Protein AF-A0A3D6EVZ4-F1 (afdb_monomer_lite)

Structure (mmCIF, N/CA/C/O backbone):
data_AF-A0A3D6EVZ4-F1
#
_entry.id   AF-A0A3D6EVZ4-F1
#
loop_
_atom_site.group_PDB
_atom_site.id
_atom_site.type_symbol
_atom_site.label_atom_id
_atom_site.label_alt_id
_atom_site.label_comp_id
_atom_site.label_asym_id
_atom_site.label_entity_id
_atom_site.label_seq_id
_atom_site.pdbx_PDB_ins_code
_atom_site.Cartn_x
_atom_site.Cartn_y
_atom_site.Cartn_z
_atom_site.occupancy
_atom_site.B_iso_or_equiv
_atom_site.auth_seq_id
_atom_site.auth_comp_id
_atom_site.auth_asym_id
_atom_site.auth_atom_id
_atom_site.pdbx_PDB_model_num
ATOM 1 N N . MET A 1 1 ? -15.054 3.233 16.348 1.00 60.34 1 MET A N 1
ATOM 2 C CA . MET A 1 1 ? -13.643 3.043 15.954 1.00 60.34 1 MET A CA 1
ATOM 3 C C . MET A 1 1 ? -12.810 2.145 16.886 1.00 60.34 1 MET A C 1
ATOM 5 O O . MET A 1 1 ? -12.584 1.007 16.516 1.00 60.34 1 MET A O 1
ATOM 9 N N . ILE A 1 2 ? -12.349 2.563 18.083 1.00 61.50 2 ILE A N 1
ATOM 10 C CA . ILE A 1 2 ? -11.363 1.766 18.876 1.00 61.50 2 ILE A CA 1
ATOM 11 C C . ILE A 1 2 ? -11.860 0.345 19.212 1.00 61.50 2 ILE A C 1
ATOM 13 O O . ILE A 1 2 ? -11.102 -0.617 19.123 1.00 61.50 2 ILE A O 1
ATOM 17 N N . LYS A 1 3 ? -13.147 0.197 19.551 1.00 61.28 3 LYS A N 1
ATOM 18 C CA . LYS A 1 3 ? -13.742 -1.112 19.856 1.00 61.28 3 LYS A CA 1
ATOM 19 C C . LYS A 1 3 ? -13.794 -2.037 18.629 1.00 61.28 3 LYS A C 1
ATOM 21 O O . LYS A 1 3 ? -13.367 -3.179 18.744 1.00 61.28 3 LYS A O 1
ATOM 26 N N . SER A 1 4 ? -14.219 -1.528 17.465 1.00 66.44 4 SER A N 1
ATOM 27 C CA . SER A 1 4 ? -14.248 -2.323 16.225 1.00 66.44 4 SER A CA 1
ATOM 28 C C . SER A 1 4 ? -12.843 -2.676 15.735 1.00 66.44 4 SER A C 1
ATOM 30 O O . SER A 1 4 ? -12.640 -3.760 15.205 1.00 66.44 4 SER A O 1
ATOM 32 N N . CYS A 1 5 ? -11.845 -1.821 15.983 1.00 74.38 5 CYS A N 1
ATOM 33 C CA . CYS A 1 5 ? -10.448 -2.107 15.651 1.00 74.38 5 CYS A CA 1
ATOM 34 C C . CYS A 1 5 ? -9.875 -3.251 16.500 1.00 74.38 5 CYS A C 1
ATOM 36 O O . CYS A 1 5 ? -9.263 -4.163 15.954 1.00 74.38 5 CYS A O 1
ATOM 38 N N . ASN A 1 6 ? -10.124 -3.251 17.815 1.00 78.06 6 ASN A N 1
ATOM 39 C CA . ASN A 1 6 ? -9.675 -4.332 18.700 1.00 78.06 6 ASN A CA 1
ATOM 40 C C . ASN A 1 6 ? -10.357 -5.673 18.377 1.00 78.06 6 ASN A C 1
ATOM 42 O O . ASN A 1 6 ? -9.745 -6.732 18.502 1.00 78.06 6 ASN A O 1
ATOM 46 N N . GLU A 1 7 ? -11.635 -5.644 17.994 1.00 80.62 7 GLU A N 1
ATOM 47 C CA . GLU A 1 7 ? -12.366 -6.839 17.558 1.00 80.62 7 GLU A CA 1
ATOM 48 C C . GLU A 1 7 ? -11.830 -7.350 16.214 1.00 80.62 7 GLU A C 1
ATOM 50 O O . GLU A 1 7 ? -11.558 -8.543 16.074 1.00 80.62 7 GLU A O 1
ATOM 55 N N . TRP A 1 8 ? -11.573 -6.448 15.266 1.00 82.06 8 TRP A N 1
ATOM 56 C CA . TRP A 1 8 ? -10.992 -6.782 13.969 1.00 82.06 8 TRP A CA 1
ATOM 57 C C . TRP A 1 8 ? -9.580 -7.375 14.081 1.00 82.06 8 TRP A C 1
ATOM 59 O O . TRP A 1 8 ? -9.287 -8.373 13.417 1.00 82.06 8 TRP A O 1
ATOM 69 N N . GLU A 1 9 ? -8.719 -6.826 14.946 1.00 84.38 9 GLU A N 1
ATOM 70 C CA . GLU A 1 9 ? -7.383 -7.385 15.200 1.00 84.38 9 GLU A CA 1
ATOM 71 C C . GLU A 1 9 ? -7.478 -8.841 15.676 1.00 84.38 9 GLU A C 1
ATOM 73 O O . GLU A 1 9 ? -6.865 -9.722 15.069 1.00 84.38 9 GLU A O 1
ATOM 78 N N . LYS A 1 10 ? -8.337 -9.124 16.665 1.00 85.44 10 LYS A N 1
ATOM 79 C CA . LYS A 1 10 ? -8.576 -10.490 17.165 1.00 85.44 10 LYS A CA 1
ATOM 80 C C . LYS A 1 10 ? -9.106 -11.432 16.088 1.00 85.44 10 LYS A C 1
ATOM 82 O O . LYS A 1 10 ? -8.675 -12.580 16.006 1.00 85.44 10 LYS A O 1
ATOM 87 N N . MET A 1 11 ? -10.026 -10.967 15.242 1.00 83.75 11 MET A N 1
ATOM 88 C CA . MET A 1 11 ? -10.538 -11.773 14.128 1.00 83.75 11 MET A CA 1
ATOM 89 C C . MET A 1 11 ? -9.414 -12.154 13.153 1.00 83.75 11 MET A C 1
ATOM 91 O O . MET A 1 11 ? -9.343 -13.296 12.690 1.00 83.75 11 MET A O 1
ATOM 95 N N . CYS A 1 12 ? -8.495 -11.223 12.891 1.00 87.56 12 CYS A N 1
ATOM 96 C CA . CYS A 1 12 ? -7.384 -11.417 11.965 1.00 87.56 12 CYS A CA 1
ATOM 97 C C . CYS A 1 12 ? -6.230 -12.258 12.539 1.00 87.56 12 CYS A C 1
ATOM 99 O O . CYS A 1 12 ? -5.463 -12.836 11.763 1.00 87.56 12 CYS A O 1
ATOM 101 N N . GLU A 1 13 ? -6.097 -12.377 13.864 1.00 83.81 13 GLU A N 1
ATOM 102 C CA . GLU A 1 13 ? -5.064 -13.202 14.516 1.00 83.81 13 GLU A CA 1
ATOM 103 C C . GLU A 1 13 ? -5.151 -14.688 14.140 1.00 83.81 13 GLU A C 1
ATOM 105 O O . GLU A 1 13 ? -4.128 -15.370 14.079 1.00 83.81 13 GLU A O 1
ATOM 110 N N . SER A 1 14 ? -6.345 -15.182 13.811 1.00 83.50 14 SER A N 1
ATOM 111 C CA . SER A 1 14 ? -6.553 -16.572 13.384 1.00 83.50 14 SER A CA 1
ATOM 112 C C . SER A 1 14 ? -6.222 -16.826 11.905 1.00 83.50 14 SER A C 1
ATOM 114 O O . SER A 1 14 ? -6.085 -17.976 11.489 1.00 83.50 14 SER A O 1
ATOM 116 N N . LEU A 1 15 ? -6.069 -15.767 11.102 1.00 88.81 15 LEU A N 1
ATOM 117 C CA . LEU A 1 15 ? -5.833 -15.876 9.664 1.00 88.81 15 LEU A CA 1
ATOM 118 C C . LEU A 1 15 ? -4.376 -16.207 9.348 1.00 88.81 15 LEU A C 1
ATOM 120 O O . LEU A 1 15 ? -3.452 -15.661 9.960 1.00 88.81 15 LEU A O 1
ATOM 124 N N . ASP A 1 16 ? -4.173 -17.017 8.308 1.00 89.62 16 ASP A N 1
ATOM 125 C CA . ASP A 1 16 ? -2.848 -17.239 7.740 1.00 89.62 16 ASP A CA 1
ATOM 126 C C . ASP A 1 16 ? -2.284 -15.973 7.064 1.00 89.62 16 ASP A C 1
ATOM 128 O O . ASP A 1 16 ? -2.968 -14.975 6.809 1.00 89.62 16 ASP A O 1
ATOM 132 N N . PHE A 1 17 ? -0.996 -16.026 6.733 1.00 86.31 17 PHE A N 1
ATOM 133 C CA . PHE A 1 17 ? -0.289 -14.910 6.112 1.00 86.31 17 PHE A CA 1
ATOM 134 C C . PHE A 1 17 ? -0.873 -14.479 4.752 1.00 86.31 17 PHE A C 1
ATOM 136 O O . PHE A 1 17 ? -0.863 -13.291 4.421 1.00 86.31 17 PHE A O 1
ATOM 143 N N . SER A 1 18 ? -1.384 -15.420 3.955 1.00 86.88 18 SER A N 1
ATOM 144 C CA . SER A 1 18 ? -1.933 -15.153 2.620 1.00 86.88 18 SER A CA 1
ATOM 145 C C . SER A 1 18 ? -3.256 -14.393 2.710 1.00 86.88 18 SER A C 1
ATOM 147 O O . SER A 1 18 ? -3.466 -13.407 1.997 1.00 86.88 18 SER A O 1
ATOM 149 N N . HIS A 1 19 ? -4.122 -14.798 3.637 1.00 88.50 19 HIS A N 1
ATOM 150 C CA . HIS A 1 19 ? -5.379 -14.123 3.934 1.00 88.50 19 HIS A CA 1
ATOM 151 C C . HIS A 1 19 ? -5.130 -12.719 4.485 1.00 88.50 19 HIS A C 1
ATOM 153 O O . HIS A 1 19 ? -5.674 -11.759 3.938 1.00 88.50 19 HIS A O 1
ATOM 159 N N . ARG A 1 20 ? -4.222 -12.566 5.460 1.00 90.75 20 ARG A N 1
ATOM 160 C CA . ARG A 1 20 ? -3.844 -11.248 6.009 1.00 90.75 20 ARG A CA 1
ATOM 161 C C . ARG A 1 20 ? -3.333 -10.280 4.942 1.00 90.75 20 ARG A C 1
ATOM 163 O O . ARG A 1 20 ? -3.687 -9.103 4.971 1.00 90.75 20 ARG A O 1
ATOM 170 N N . ARG A 1 21 ? -2.543 -10.766 3.976 1.00 89.94 21 ARG A N 1
ATOM 171 C CA . ARG A 1 21 ? -2.087 -9.947 2.838 1.00 89.94 21 ARG A CA 1
ATOM 172 C C . ARG A 1 21 ? -3.242 -9.468 1.964 1.00 89.94 21 ARG A C 1
ATOM 174 O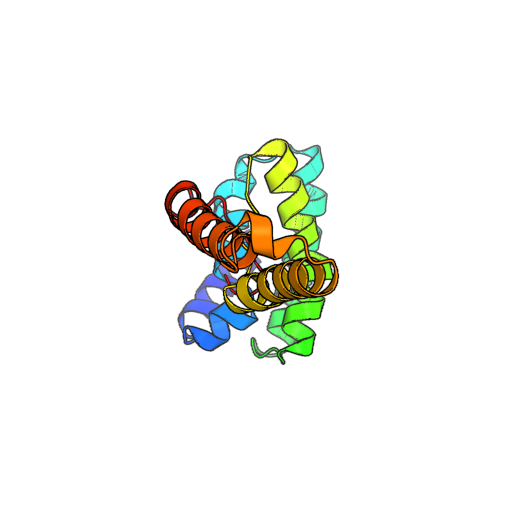 O . ARG A 1 21 ? -3.263 -8.301 1.591 1.00 89.94 21 ARG A O 1
ATOM 181 N N . LYS A 1 22 ? -4.211 -10.334 1.649 1.00 91.00 22 LYS A N 1
ATOM 182 C CA . LYS A 1 22 ? -5.370 -9.964 0.814 1.00 91.00 22 LYS A CA 1
ATOM 183 C C . LYS A 1 22 ? -6.240 -8.886 1.459 1.00 91.00 22 LYS A C 1
ATOM 185 O O . LYS A 1 22 ? -6.825 -8.083 0.735 1.00 91.00 22 LYS A O 1
ATOM 190 N N . ILE A 1 23 ? -6.304 -8.864 2.787 1.00 93.69 23 ILE A N 1
ATOM 191 C CA . ILE A 1 23 ? -7.032 -7.855 3.565 1.00 93.69 23 ILE A CA 1
ATOM 192 C C . ILE A 1 23 ? -6.125 -6.727 4.074 1.00 93.69 23 ILE A C 1
ATOM 194 O O . ILE A 1 23 ? -6.480 -6.065 5.048 1.00 93.69 23 ILE A O 1
ATOM 198 N N . HIS A 1 24 ? -4.959 -6.505 3.453 1.00 94.19 24 HIS A N 1
ATOM 199 C CA . HIS A 1 24 ? -4.054 -5.378 3.741 1.00 94.19 24 HIS A CA 1
ATOM 200 C C . HIS A 1 24 ? -3.775 -5.180 5.236 1.00 94.19 24 HIS A C 1
ATOM 202 O O . HIS A 1 24 ? -3.721 -4.047 5.727 1.00 94.19 24 HIS A O 1
ATOM 208 N N . TYR A 1 25 ? -3.648 -6.289 5.973 1.00 93.44 25 TYR A N 1
ATOM 209 C CA . TYR A 1 25 ? -3.673 -6.275 7.432 1.00 93.44 25 TYR A CA 1
ATOM 210 C C . TYR A 1 25 ? -2.602 -5.349 8.017 1.00 93.44 25 TYR A C 1
ATOM 212 O O . TYR A 1 25 ? -2.905 -4.510 8.864 1.00 93.44 25 TYR A O 1
ATOM 220 N N . ASN A 1 26 ? -1.359 -5.438 7.527 1.00 92.81 26 ASN A N 1
ATOM 221 C CA . ASN A 1 26 ? -0.269 -4.626 8.069 1.00 92.81 26 ASN A CA 1
ATOM 222 C C . ASN A 1 26 ? -0.429 -3.144 7.720 1.00 92.81 26 ASN A C 1
ATOM 224 O O . ASN A 1 26 ? 0.002 -2.287 8.489 1.00 92.81 26 ASN A O 1
ATOM 228 N N . SER A 1 27 ? -1.051 -2.829 6.582 1.00 95.25 27 SER A N 1
ATOM 229 C CA . SER A 1 27 ? -1.365 -1.446 6.220 1.00 95.25 27 SER A CA 1
ATOM 230 C C . SER A 1 27 ? -2.352 -0.829 7.218 1.00 95.25 27 SER A C 1
ATOM 232 O O . SER A 1 27 ? -2.062 0.230 7.772 1.00 95.25 27 SER A O 1
ATOM 234 N N . ILE A 1 28 ? -3.465 -1.516 7.511 1.00 94.94 28 ILE A N 1
ATOM 235 C CA . ILE A 1 28 ? -4.447 -1.063 8.512 1.00 94.94 28 ILE A CA 1
ATOM 236 C C . ILE A 1 28 ? -3.819 -0.986 9.901 1.00 94.94 28 ILE A C 1
ATOM 238 O O . ILE A 1 28 ? -3.919 0.050 10.552 1.00 94.94 28 ILE A O 1
ATOM 242 N N . TYR A 1 29 ? -3.109 -2.031 10.325 1.00 93.31 29 TYR A N 1
ATOM 243 C CA . TYR A 1 29 ? -2.442 -2.061 11.625 1.00 93.31 29 TYR A CA 1
ATOM 244 C C . TYR A 1 29 ? -1.481 -0.875 11.811 1.00 93.31 29 TYR A C 1
ATOM 246 O O . TYR A 1 29 ? -1.482 -0.209 12.846 1.00 93.31 29 TYR A O 1
ATOM 254 N N . ASN A 1 30 ? -0.697 -0.545 10.782 1.00 95.25 30 ASN A N 1
ATOM 255 C CA . ASN A 1 30 ? 0.193 0.611 10.819 1.00 95.25 30 ASN A CA 1
ATOM 256 C C . ASN A 1 30 ? -0.564 1.943 10.886 1.00 95.25 30 ASN A C 1
ATOM 258 O O . ASN A 1 30 ? -0.129 2.847 11.602 1.00 95.25 30 ASN A O 1
ATOM 262 N N . PHE A 1 31 ? -1.682 2.084 10.168 1.00 95.50 31 PHE A N 1
ATOM 263 C CA . PHE A 1 31 ? -2.520 3.279 10.275 1.00 95.50 31 PHE A CA 1
ATOM 264 C C . PHE A 1 31 ? -3.090 3.431 11.682 1.00 95.50 31 PHE A C 1
ATOM 266 O O . PHE A 1 31 ? -2.973 4.506 12.261 1.00 95.50 31 PHE A O 1
ATOM 273 N N . LEU A 1 32 ? -3.631 2.359 12.261 1.00 93.62 32 LEU A N 1
ATOM 274 C CA . LEU A 1 32 ? -4.163 2.364 13.625 1.00 93.62 32 LEU A CA 1
ATOM 275 C C . LEU A 1 32 ? -3.085 2.724 14.652 1.00 93.62 32 LEU A C 1
ATOM 277 O O . LEU A 1 32 ? -3.320 3.560 15.525 1.00 93.62 32 LEU A O 1
ATOM 281 N N . TYR A 1 33 ? -1.878 2.174 14.498 1.00 93.19 33 TYR A N 1
ATOM 282 C CA . TYR A 1 33 ? -0.744 2.460 15.377 1.00 93.19 33 TYR A CA 1
ATOM 283 C C . TYR A 1 33 ? -0.375 3.954 15.414 1.00 93.19 33 TYR A C 1
ATOM 285 O O . TYR A 1 33 ? -0.106 4.496 16.487 1.00 93.19 33 TYR A O 1
ATOM 293 N N . HIS A 1 34 ? -0.384 4.624 14.256 1.00 95.44 34 HIS A N 1
ATOM 294 C CA . HIS A 1 34 ? -0.029 6.046 14.120 1.00 95.44 34 HIS A CA 1
ATOM 295 C C . HIS A 1 34 ? -1.252 6.984 14.137 1.00 95.44 34 HIS A C 1
ATOM 297 O O . HIS A 1 34 ? -1.101 8.197 14.022 1.00 95.44 34 HIS A O 1
ATOM 303 N N . TYR A 1 35 ? -2.475 6.462 14.277 1.00 94.50 35 TYR A N 1
ATOM 304 C CA . TYR A 1 35 ? -3.710 7.248 14.149 1.00 94.50 35 TYR A CA 1
ATOM 305 C C . TYR A 1 35 ? -3.790 8.398 15.160 1.00 94.50 35 TYR A C 1
ATOM 307 O O . TYR A 1 35 ? -4.249 9.498 14.846 1.00 94.50 35 TYR A O 1
ATOM 315 N N . LYS A 1 36 ? -3.306 8.164 16.384 1.00 93.31 36 LYS A N 1
ATOM 316 C CA . LYS A 1 36 ? -3.271 9.180 17.445 1.00 93.31 36 LYS A CA 1
ATOM 317 C C . LYS A 1 36 ? -2.454 10.418 17.053 1.00 93.31 36 LYS A C 1
ATOM 319 O O . LYS A 1 36 ? -2.801 11.509 17.507 1.00 93.31 36 LYS A O 1
ATOM 324 N N . ASP A 1 37 ? -1.455 10.243 16.187 1.00 95.44 37 ASP A N 1
ATOM 325 C CA . ASP A 1 37 ? -0.504 11.275 15.770 1.00 95.44 37 ASP A CA 1
ATOM 326 C C . ASP A 1 37 ? -1.039 12.142 14.612 1.00 95.44 37 ASP A C 1
ATOM 328 O O . ASP A 1 37 ? -0.424 13.148 14.269 1.00 95.44 37 ASP A O 1
ATOM 332 N N . LEU A 1 38 ? -2.192 11.792 14.020 1.00 94.06 38 LEU A N 1
ATOM 333 C CA . LEU A 1 38 ? -2.868 12.625 13.018 1.00 94.06 38 LEU A CA 1
ATOM 334 C C . LEU A 1 38 ? -3.510 13.876 13.629 1.00 94.06 38 LEU A C 1
ATOM 336 O O . LEU A 1 38 ? -3.988 13.872 14.774 1.00 94.06 38 LEU A O 1
ATOM 340 N N . THR A 1 39 ? -3.627 14.924 12.814 1.00 92.62 39 THR A N 1
ATOM 341 C CA . THR A 1 39 ? -4.411 16.112 13.167 1.00 92.62 39 THR A CA 1
ATOM 342 C C . THR A 1 39 ? -5.908 15.799 13.276 1.00 92.62 39 THR A C 1
ATOM 344 O O . THR A 1 39 ? -6.441 14.927 12.585 1.00 92.62 39 THR A O 1
ATOM 347 N N . ASN A 1 40 ? -6.625 16.546 14.124 1.00 89.25 40 ASN A N 1
ATOM 348 C CA . ASN A 1 40 ? -8.071 16.360 14.307 1.00 89.25 40 ASN A CA 1
ATOM 349 C C . ASN A 1 40 ? -8.853 16.521 12.993 1.00 89.25 40 ASN A C 1
ATOM 351 O O . ASN A 1 40 ? -9.782 15.764 12.745 1.00 89.25 40 ASN A O 1
ATOM 355 N N . THR A 1 41 ? -8.418 17.417 12.104 1.00 90.12 41 THR A N 1
ATOM 356 C CA . THR A 1 41 ? -9.051 17.653 10.797 1.00 90.12 41 THR A CA 1
ATOM 357 C C . THR A 1 41 ? -9.055 16.414 9.895 1.00 90.12 41 THR A C 1
ATOM 359 O O . THR A 1 41 ? -9.943 16.260 9.059 1.00 90.12 41 THR A O 1
ATOM 362 N N . ARG A 1 42 ? -8.062 15.521 10.023 1.00 91.25 42 ARG A N 1
ATOM 363 C CA . ARG A 1 42 ? -7.976 14.287 9.218 1.00 91.25 42 ARG A CA 1
ATOM 364 C C . ARG A 1 42 ? -8.598 13.075 9.895 1.00 91.25 42 ARG A C 1
ATOM 366 O O . ARG A 1 42 ? -9.007 12.146 9.197 1.00 91.25 42 ARG A O 1
ATOM 373 N N . LYS A 1 43 ? -8.670 13.079 11.225 1.00 92.88 43 LYS A N 1
ATOM 374 C CA . LYS A 1 43 ? -9.136 11.953 12.043 1.00 92.88 43 LYS A CA 1
ATOM 375 C C . LYS A 1 43 ? -10.539 11.479 11.669 1.00 92.88 43 LYS A C 1
ATOM 377 O O . LYS A 1 43 ? -10.727 10.278 11.493 1.00 92.88 43 LYS A O 1
ATOM 382 N N . ASP A 1 44 ? -11.474 12.392 11.425 1.00 91.38 44 ASP A N 1
ATOM 383 C CA . ASP A 1 44 ? -12.847 12.023 11.046 1.00 91.38 44 ASP A CA 1
ATOM 384 C C . ASP A 1 44 ? -12.896 11.308 9.688 1.00 91.38 44 ASP A C 1
ATOM 386 O O . ASP A 1 44 ? -13.504 10.246 9.550 1.00 91.38 44 ASP A O 1
ATOM 390 N N . SER A 1 45 ? -12.178 11.840 8.691 1.00 92.94 45 SER A N 1
ATOM 391 C CA . SER A 1 45 ? -12.099 11.233 7.353 1.00 92.94 45 SER A CA 1
ATOM 392 C C . SER A 1 45 ? -11.427 9.861 7.388 1.00 92.94 45 SER A C 1
ATOM 394 O O . SER A 1 45 ? -11.878 8.922 6.734 1.00 92.94 45 SER A O 1
ATOM 396 N N . VAL A 1 46 ? -10.344 9.734 8.159 1.00 94.69 46 VAL A N 1
ATOM 397 C CA . VAL A 1 46 ? -9.619 8.469 8.313 1.00 94.69 46 VAL A CA 1
ATOM 398 C C . VAL A 1 46 ? -10.458 7.439 9.069 1.00 94.69 46 VAL A C 1
ATOM 400 O O . VAL A 1 46 ? -10.502 6.290 8.639 1.00 94.69 46 VAL A O 1
ATOM 403 N N . SER A 1 47 ? -11.155 7.841 10.137 1.00 93.69 47 SER A N 1
ATOM 404 C CA . SER A 1 47 ? -12.043 6.958 10.907 1.00 93.69 47 SER A CA 1
ATOM 405 C C . SER A 1 47 ? -13.114 6.349 10.020 1.00 93.69 47 SER A C 1
ATOM 407 O O . SER A 1 47 ? -13.253 5.130 9.986 1.00 93.69 47 SER A O 1
ATOM 409 N N . LEU A 1 48 ? -13.810 7.189 9.248 1.00 93.38 48 LEU A N 1
ATOM 410 C CA . LEU A 1 48 ? -14.868 6.743 8.350 1.00 93.38 48 LEU A CA 1
ATOM 411 C C . LEU A 1 48 ? -14.346 5.735 7.317 1.00 93.38 48 LEU A C 1
ATOM 413 O O . LEU A 1 48 ? -14.962 4.696 7.104 1.00 93.38 48 LEU A O 1
ATOM 417 N N . LEU A 1 49 ? -13.193 6.015 6.700 1.00 95.19 49 LEU A N 1
ATOM 418 C CA . LEU A 1 49 ? -12.595 5.114 5.711 1.00 95.19 49 LEU A CA 1
ATOM 419 C C . LEU A 1 49 ? -12.136 3.785 6.324 1.00 95.19 49 LEU A C 1
ATOM 421 O O . LEU A 1 49 ? -12.228 2.753 5.663 1.00 95.19 49 LEU A O 1
ATOM 425 N N . ILE A 1 50 ? -11.620 3.796 7.555 1.00 94.50 50 ILE A N 1
ATOM 426 C CA . ILE A 1 50 ? -11.216 2.572 8.258 1.00 94.50 50 ILE A CA 1
ATOM 427 C C . ILE A 1 50 ? -12.444 1.747 8.651 1.00 94.50 50 ILE A C 1
ATOM 429 O O . ILE A 1 50 ? -12.425 0.533 8.473 1.00 94.50 50 ILE A O 1
ATOM 433 N N . GLU A 1 51 ? -13.511 2.375 9.144 1.00 92.94 51 GLU A N 1
ATOM 434 C CA . GLU A 1 51 ? -14.748 1.671 9.504 1.00 92.94 51 GLU A CA 1
ATOM 435 C C . GLU A 1 51 ? -15.398 1.037 8.269 1.00 92.94 51 GLU A C 1
ATOM 437 O O . GLU A 1 51 ? -15.582 -0.176 8.246 1.00 92.94 51 GLU A O 1
ATOM 442 N N . GLN A 1 52 ? -15.583 1.800 7.185 1.00 94.25 52 GLN A N 1
ATOM 443 C CA . GLN A 1 52 ? -16.095 1.272 5.910 1.00 94.25 52 GLN A CA 1
ATOM 444 C C . GLN A 1 52 ? -15.253 0.111 5.368 1.00 94.25 52 GLN A C 1
ATOM 446 O O . GLN A 1 52 ? -15.780 -0.854 4.813 1.00 94.25 52 GLN A O 1
ATOM 451 N N . TYR A 1 53 ? -13.931 0.200 5.529 1.00 95.06 53 TYR A N 1
ATOM 452 C CA . TYR A 1 53 ? -13.020 -0.868 5.151 1.00 95.06 53 TYR A CA 1
ATOM 453 C C . TYR A 1 53 ? -13.248 -2.133 5.987 1.00 95.06 53 TYR A C 1
ATOM 455 O O . TYR A 1 53 ? -13.387 -3.221 5.427 1.00 95.06 53 TYR A O 1
ATOM 463 N N . ILE A 1 54 ? -13.263 -1.999 7.316 1.00 93.44 54 ILE A N 1
ATOM 464 C CA . ILE A 1 54 ? -13.423 -3.121 8.248 1.00 93.44 54 ILE A CA 1
ATOM 465 C C . ILE A 1 54 ? -14.775 -3.800 8.034 1.00 93.44 54 ILE A C 1
ATOM 467 O O . ILE A 1 54 ? -14.814 -5.030 7.943 1.00 93.44 54 ILE A O 1
ATOM 471 N N . ASP A 1 55 ? -15.846 -3.022 7.890 1.00 92.38 55 ASP A N 1
ATOM 472 C CA . ASP A 1 55 ? -17.199 -3.533 7.673 1.00 92.38 55 ASP A CA 1
ATOM 473 C C . ASP A 1 55 ? -17.258 -4.352 6.381 1.00 92.38 55 ASP A C 1
ATOM 475 O O . ASP A 1 55 ? -17.628 -5.525 6.412 1.00 92.38 55 ASP A O 1
ATOM 479 N N . PHE A 1 56 ? -16.750 -3.810 5.268 1.00 93.06 56 PHE A N 1
ATOM 480 C CA . PHE A 1 56 ? -16.717 -4.525 3.989 1.00 93.06 56 PHE A CA 1
ATOM 481 C C . PHE A 1 56 ? -15.930 -5.843 4.064 1.00 93.06 56 PHE A C 1
ATOM 483 O O . PHE A 1 56 ? -16.360 -6.871 3.538 1.00 93.06 56 PHE A O 1
ATOM 490 N N . VAL A 1 57 ? -14.753 -5.838 4.701 1.00 92.75 57 VAL A N 1
ATOM 491 C CA . VAL A 1 57 ? -13.934 -7.055 4.846 1.00 92.75 57 VAL A CA 1
ATOM 492 C C . VAL A 1 57 ? -14.642 -8.088 5.724 1.00 92.75 57 VAL A C 1
ATOM 494 O O . VAL A 1 57 ? -14.572 -9.288 5.443 1.00 92.75 57 VAL A O 1
ATOM 497 N N . THR A 1 58 ? -15.335 -7.631 6.763 1.00 91.31 58 THR A N 1
ATOM 498 C CA . THR A 1 58 ? -16.056 -8.485 7.712 1.00 91.31 58 THR A CA 1
ATOM 499 C C . THR A 1 58 ? -17.305 -9.097 7.084 1.00 91.31 58 THR A C 1
ATOM 501 O O . THR A 1 58 ? -17.511 -10.303 7.207 1.00 91.31 58 THR A O 1
ATOM 504 N N . GLU A 1 59 ? -18.081 -8.320 6.326 1.00 92.38 59 GLU A N 1
ATOM 505 C CA . GLU A 1 59 ? -19.231 -8.800 5.542 1.00 92.38 59 GLU A CA 1
ATOM 506 C C . GLU A 1 59 ? -18.835 -9.888 4.535 1.00 92.38 59 GLU A C 1
ATOM 508 O O . GLU A 1 59 ? -19.600 -10.809 4.253 1.00 92.38 59 GLU A O 1
ATOM 513 N N . LYS A 1 60 ? -17.605 -9.817 4.018 1.00 91.06 60 LYS A N 1
ATOM 514 C CA . LYS A 1 60 ? -17.015 -10.827 3.128 1.00 91.06 60 LYS A CA 1
ATOM 515 C C . LYS A 1 60 ? -16.391 -12.014 3.870 1.00 91.06 60 LYS A C 1
ATOM 517 O O . LYS A 1 60 ? -15.715 -12.833 3.249 1.00 91.06 60 LYS A O 1
ATOM 522 N N . GLY A 1 61 ? -16.572 -12.116 5.186 1.00 89.44 61 GLY A N 1
ATOM 523 C CA . GLY A 1 61 ? -16.025 -13.203 5.998 1.00 89.44 61 GLY A CA 1
ATOM 524 C C . GLY A 1 61 ? -14.496 -13.236 6.016 1.00 89.44 61 GLY A C 1
ATOM 525 O O . GLY A 1 61 ? -13.908 -14.313 6.072 1.00 89.44 61 GLY A O 1
ATOM 526 N N . LEU A 1 62 ? -13.843 -12.069 5.917 1.00 88.44 62 LEU A N 1
ATOM 527 C CA . LEU A 1 62 ? -12.382 -11.910 5.841 1.00 88.44 62 LEU A CA 1
ATOM 528 C C . LEU A 1 62 ? -11.737 -12.560 4.602 1.00 88.44 62 LEU A C 1
ATOM 530 O O . LEU A 1 62 ? -10.513 -12.711 4.532 1.00 88.44 62 LEU A O 1
ATOM 534 N N . GLN A 1 63 ? -12.540 -12.927 3.601 1.00 90.25 63 GLN A N 1
ATOM 535 C CA . GLN A 1 63 ? -12.073 -13.538 2.365 1.00 90.25 63 GLN A CA 1
ATOM 536 C C . GLN A 1 63 ? -12.350 -12.616 1.185 1.00 90.25 63 GLN A C 1
ATOM 538 O O . GLN A 1 63 ? -13.484 -12.422 0.762 1.00 90.25 63 GLN A O 1
ATOM 543 N N . LEU A 1 64 ? -11.280 -12.066 0.617 1.00 91.50 64 LEU A N 1
ATOM 544 C CA . LEU A 1 64 ? -11.361 -11.247 -0.586 1.00 91.50 64 LEU A CA 1
ATOM 545 C C . LEU A 1 64 ? -10.781 -11.990 -1.785 1.00 91.50 64 LEU A C 1
ATOM 547 O O . LEU A 1 64 ? -9.689 -12.572 -1.722 1.00 91.50 64 LEU A O 1
ATOM 551 N N . SER A 1 65 ? -11.463 -11.904 -2.924 1.00 92.12 65 SER A N 1
ATOM 552 C CA . SER A 1 65 ? -10.838 -12.213 -4.209 1.00 92.12 65 SER A CA 1
ATOM 553 C C . SER A 1 65 ? -9.707 -11.219 -4.509 1.00 92.12 65 SER A C 1
ATOM 555 O O . SER A 1 65 ? -9.663 -10.102 -3.988 1.00 92.12 65 SER A O 1
ATOM 557 N N . LYS A 1 66 ? -8.787 -11.581 -5.414 1.00 89.31 66 LYS A N 1
ATOM 558 C CA . LYS A 1 66 ? -7.699 -10.678 -5.843 1.00 89.31 66 LYS A CA 1
ATOM 559 C C . LYS A 1 66 ? -8.237 -9.359 -6.420 1.00 89.31 66 LYS A C 1
ATOM 561 O O . LYS A 1 66 ? -7.644 -8.303 -6.212 1.00 89.31 66 LYS A O 1
ATOM 566 N N . LYS A 1 67 ? -9.369 -9.417 -7.133 1.00 92.19 67 LYS A N 1
ATOM 567 C CA . LYS A 1 67 ? -10.036 -8.241 -7.708 1.00 92.19 67 LYS A CA 1
ATOM 568 C C . LYS A 1 67 ? -10.609 -7.338 -6.615 1.00 92.19 67 LYS A C 1
ATOM 570 O O . LYS A 1 67 ? -10.376 -6.133 -6.662 1.00 92.19 67 LYS A O 1
ATOM 575 N N . GLU A 1 68 ? -11.305 -7.909 -5.632 1.00 94.50 68 GLU A N 1
ATOM 576 C CA . GLU A 1 68 ? -11.854 -7.158 -4.493 1.00 94.50 68 GLU A CA 1
ATOM 577 C C . GLU A 1 68 ? -10.745 -6.535 -3.653 1.00 94.50 68 GLU A C 1
ATOM 579 O O . GLU A 1 68 ? -10.780 -5.333 -3.417 1.00 94.50 68 GLU A O 1
ATOM 584 N N . SER A 1 69 ? -9.715 -7.307 -3.297 1.00 93.69 69 SER A N 1
ATOM 585 C CA . SER A 1 69 ? -8.548 -6.812 -2.559 1.00 93.69 69 SER A CA 1
ATOM 586 C C . SER A 1 69 ? -7.910 -5.601 -3.251 1.00 93.69 69 SER A C 1
ATOM 588 O O . SER A 1 69 ? -7.672 -4.571 -2.616 1.00 93.69 69 SER A O 1
ATOM 590 N N . ARG A 1 70 ? -7.716 -5.671 -4.576 1.00 92.50 70 ARG A N 1
ATOM 591 C CA . ARG A 1 70 ? -7.177 -4.557 -5.368 1.00 92.50 70 ARG A CA 1
ATOM 592 C C . ARG A 1 70 ? -8.121 -3.353 -5.390 1.00 92.50 70 ARG A C 1
ATOM 594 O O . ARG A 1 70 ? -7.668 -2.228 -5.208 1.00 92.50 70 ARG A O 1
ATOM 601 N N . SER A 1 71 ? -9.417 -3.573 -5.606 1.00 94.44 71 SER A N 1
ATOM 602 C CA . SER A 1 71 ? -10.426 -2.505 -5.592 1.00 94.44 71 SER A CA 1
ATOM 603 C C . SER A 1 71 ? -10.466 -1.789 -4.239 1.00 94.44 71 SER A C 1
ATOM 605 O O . SER A 1 71 ? -10.468 -0.558 -4.169 1.00 94.44 71 SER A O 1
ATOM 607 N N . LEU A 1 72 ? -10.429 -2.561 -3.154 1.00 94.94 72 LEU A N 1
ATOM 608 C CA . LEU A 1 72 ? -10.453 -2.061 -1.787 1.00 94.94 72 LEU A CA 1
ATOM 609 C C . LEU A 1 72 ? -9.179 -1.274 -1.449 1.00 94.94 72 LEU A C 1
ATOM 611 O O . LEU A 1 72 ? -9.248 -0.216 -0.821 1.00 94.94 72 LEU A O 1
ATOM 615 N N . PHE A 1 73 ? -8.027 -1.717 -1.964 1.00 95.50 73 PHE A N 1
ATOM 616 C CA . PHE A 1 73 ? -6.773 -0.979 -1.841 1.00 95.50 73 PHE A CA 1
ATOM 617 C C . PHE A 1 73 ? -6.875 0.436 -2.427 1.00 95.50 73 PHE A C 1
ATOM 619 O O . PHE A 1 73 ? -6.578 1.408 -1.737 1.00 95.50 73 PHE A O 1
ATOM 626 N N . TYR A 1 74 ? -7.318 0.585 -3.679 1.00 94.31 74 TYR A N 1
ATOM 627 C CA . TYR A 1 74 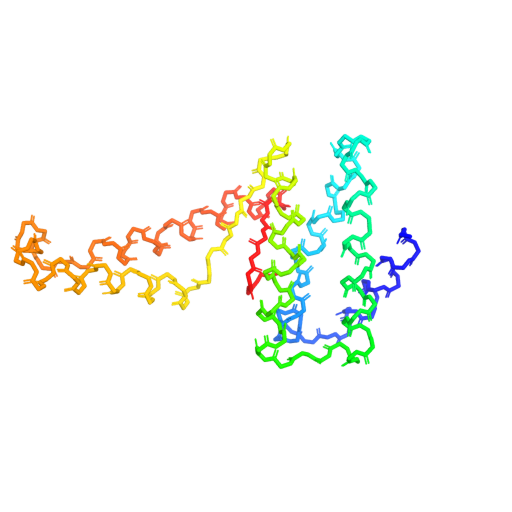? -7.389 1.908 -4.316 1.00 94.31 74 TYR A CA 1
ATOM 628 C C . TYR A 1 74 ? -8.510 2.789 -3.754 1.00 94.31 74 TYR A C 1
ATOM 630 O O . TYR A 1 74 ? -8.354 4.008 -3.686 1.00 94.31 74 TYR A O 1
ATOM 638 N N . SER A 1 75 ? -9.633 2.192 -3.351 1.00 95.50 75 SER A N 1
ATOM 639 C CA . SER A 1 75 ? -10.783 2.943 -2.835 1.00 95.50 75 SER A CA 1
ATOM 640 C C . SER A 1 75 ? -10.590 3.445 -1.403 1.00 95.50 75 SER A C 1
ATOM 642 O O . SER A 1 75 ? -11.052 4.552 -1.119 1.00 95.50 75 SER A O 1
ATOM 644 N N . HIS A 1 76 ? -9.890 2.688 -0.546 1.00 96.31 76 HIS A N 1
ATOM 645 C CA . HIS A 1 76 ? -9.730 2.993 0.882 1.00 96.31 76 HIS A CA 1
ATOM 646 C C . HIS A 1 76 ? -8.257 3.129 1.287 1.00 96.31 76 HIS A C 1
ATOM 648 O O . HIS A 1 76 ? -7.823 4.230 1.625 1.00 96.31 76 HIS A O 1
ATOM 654 N N . ILE A 1 77 ? -7.457 2.056 1.202 1.00 96.75 77 ILE A N 1
ATOM 655 C CA . ILE A 1 77 ? -6.071 2.026 1.723 1.00 96.75 77 ILE A CA 1
ATOM 656 C C . ILE A 1 77 ? -5.194 3.126 1.116 1.00 96.75 77 ILE A C 1
ATOM 658 O O . ILE A 1 77 ? -4.457 3.794 1.838 1.00 96.75 77 ILE A O 1
ATOM 662 N N . MET A 1 78 ? -5.286 3.355 -0.195 1.00 96.06 78 MET A N 1
ATOM 663 C CA . MET A 1 78 ? -4.523 4.397 -0.886 1.00 96.06 78 MET A CA 1
ATOM 664 C C . MET A 1 78 ? -4.901 5.798 -0.387 1.00 96.06 78 MET A C 1
ATOM 666 O O . MET A 1 78 ? -4.016 6.631 -0.199 1.00 96.06 78 MET A O 1
ATOM 670 N N . LYS A 1 79 ? -6.196 6.048 -0.146 1.00 96.50 79 LYS A N 1
ATOM 671 C CA . LYS A 1 79 ? -6.698 7.339 0.346 1.00 96.50 79 LYS A CA 1
ATOM 672 C C . LYS A 1 79 ? -6.301 7.571 1.799 1.00 96.50 79 LYS A C 1
ATOM 674 O O . LYS A 1 79 ? -5.767 8.628 2.116 1.00 96.50 79 LYS A O 1
ATOM 679 N N . ILE A 1 80 ? -6.475 6.564 2.661 1.00 96.88 80 ILE A N 1
ATOM 680 C CA . ILE A 1 80 ? -6.007 6.614 4.054 1.00 96.88 80 ILE A CA 1
ATOM 681 C C . ILE A 1 80 ? -4.502 6.898 4.065 1.00 96.88 80 ILE A C 1
ATOM 683 O O . ILE A 1 80 ? -4.040 7.859 4.676 1.00 96.88 80 ILE A O 1
ATOM 687 N N . GLY A 1 81 ? -3.741 6.122 3.295 1.00 96.94 81 GLY A N 1
ATOM 688 C CA . GLY A 1 81 ? -2.300 6.274 3.177 1.00 96.94 81 GLY A CA 1
ATOM 689 C C . GLY A 1 81 ? -1.847 7.624 2.618 1.00 96.94 81 GLY A C 1
ATOM 690 O O . GLY A 1 81 ? -0.692 7.989 2.834 1.00 96.94 81 GLY A O 1
ATOM 691 N N . GLN A 1 82 ? -2.699 8.374 1.913 1.00 96.75 82 GLN A N 1
ATOM 692 C CA . GLN A 1 82 ? -2.397 9.743 1.492 1.00 96.75 82 GLN A CA 1
ATOM 693 C C . GLN A 1 82 ? -2.375 10.692 2.696 1.00 96.75 82 GLN A C 1
ATOM 695 O O . GLN A 1 82 ? -1.376 11.376 2.886 1.00 96.75 82 GLN A O 1
ATOM 700 N N . TYR A 1 83 ? -3.380 10.646 3.576 1.00 96.62 83 TYR A N 1
ATOM 701 C CA . TYR A 1 83 ? -3.390 11.469 4.794 1.00 96.62 83 TYR A CA 1
ATOM 702 C C . TYR A 1 83 ? -2.162 11.208 5.679 1.00 96.62 83 TYR A C 1
ATOM 704 O O . TYR A 1 83 ? -1.476 12.136 6.101 1.00 96.62 83 TYR A O 1
ATOM 712 N N . PHE A 1 84 ? -1.822 9.933 5.890 1.00 97.44 84 PHE A N 1
ATOM 713 C CA . PHE A 1 84 ? -0.635 9.550 6.660 1.00 97.44 84 PHE A CA 1
ATOM 714 C C . PHE A 1 84 ? 0.687 9.886 5.953 1.00 97.44 84 PHE A C 1
ATOM 716 O O . PHE A 1 84 ? 1.712 10.092 6.608 1.00 97.44 84 PHE A O 1
ATOM 723 N N . ARG A 1 85 ? 0.710 9.913 4.617 1.00 96.81 85 ARG A N 1
ATOM 724 C CA . ARG A 1 85 ? 1.889 10.330 3.845 1.00 96.81 85 ARG A CA 1
ATOM 725 C C . ARG A 1 85 ? 2.147 11.817 4.040 1.00 96.81 85 ARG A C 1
ATOM 727 O O . ARG A 1 85 ? 3.289 12.178 4.316 1.00 96.81 85 ARG A O 1
ATOM 734 N N . ASP A 1 86 ? 1.099 12.619 3.917 1.00 96.12 86 ASP A N 1
ATOM 735 C CA . ASP A 1 86 ? 1.183 14.076 3.919 1.00 96.12 86 ASP A CA 1
ATOM 736 C C . ASP A 1 86 ? 1.553 14.620 5.308 1.00 96.12 86 ASP A C 1
ATOM 738 O O . ASP A 1 86 ? 2.371 15.531 5.402 1.00 96.12 86 ASP A O 1
ATOM 742 N N . GLU A 1 87 ? 1.030 14.028 6.390 1.00 95.75 87 GLU A N 1
ATOM 743 C CA . GLU A 1 87 ? 1.302 14.501 7.760 1.00 95.75 87 GLU A CA 1
ATOM 744 C C . GLU A 1 87 ? 2.437 13.749 8.462 1.00 95.75 87 GLU A C 1
ATOM 746 O O . GLU A 1 87 ? 3.231 14.340 9.191 1.00 95.75 87 GLU A O 1
ATOM 751 N N . LEU A 1 88 ? 2.529 12.431 8.262 1.00 96.00 88 LEU A N 1
ATOM 752 C CA . LEU A 1 88 ? 3.385 11.561 9.078 1.00 96.00 88 LEU A CA 1
ATOM 753 C C . LEU A 1 88 ? 4.519 10.910 8.281 1.00 96.00 88 LEU A C 1
ATOM 755 O O . LEU A 1 88 ? 5.321 10.160 8.853 1.00 96.00 88 LEU A O 1
ATOM 759 N N . GLY A 1 89 ? 4.626 11.197 6.981 1.00 95.69 89 GLY A N 1
ATOM 760 C CA . GLY A 1 89 ? 5.711 10.726 6.124 1.00 95.69 89 GLY A CA 1
ATOM 761 C C . GLY A 1 89 ? 5.644 9.236 5.782 1.00 95.69 89 GLY A C 1
ATOM 762 O O . GLY A 1 89 ? 6.685 8.631 5.506 1.00 95.69 89 GLY A O 1
ATOM 763 N N . PHE A 1 90 ? 4.452 8.628 5.810 1.00 97.38 90 PHE A N 1
ATOM 764 C CA . PHE A 1 90 ? 4.259 7.249 5.350 1.00 97.38 90 PHE A CA 1
ATOM 765 C C . PHE A 1 90 ? 4.691 7.066 3.894 1.00 97.38 90 PHE A C 1
ATOM 767 O O . PH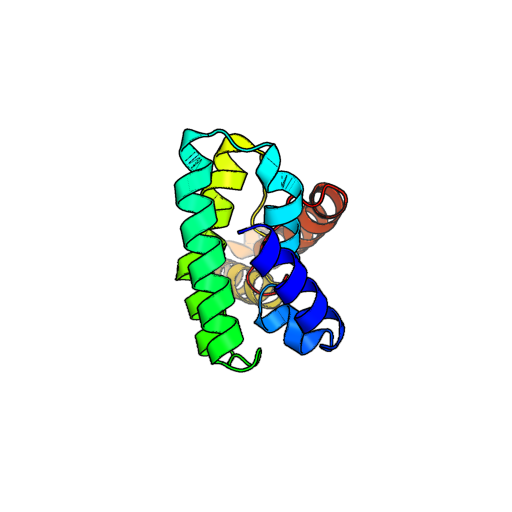E A 1 90 ? 4.576 7.978 3.073 1.00 97.38 90 PHE A O 1
ATOM 774 N N . LYS A 1 91 ? 5.152 5.861 3.550 1.00 95.62 91 LYS A N 1
ATOM 775 C CA . LYS A 1 91 ? 5.503 5.502 2.172 1.00 95.62 91 LYS A CA 1
ATOM 776 C C . LYS A 1 91 ? 4.617 4.377 1.658 1.00 95.62 91 LYS A C 1
ATOM 778 O O . LYS A 1 91 ? 4.384 3.386 2.346 1.00 95.62 91 LYS A O 1
ATOM 783 N N . SER A 1 92 ? 4.153 4.546 0.422 1.00 93.06 92 SER A N 1
ATOM 784 C CA . SER A 1 92 ? 3.510 3.471 -0.324 1.00 93.06 92 SER A CA 1
ATOM 785 C C . SER A 1 92 ? 4.583 2.511 -0.821 1.00 93.06 92 SER A C 1
ATOM 787 O O . SER A 1 92 ? 5.572 2.931 -1.428 1.00 93.06 92 SER A O 1
ATOM 789 N N . ARG A 1 93 ? 4.396 1.227 -0.541 1.00 90.06 93 ARG A N 1
ATOM 790 C CA . ARG A 1 93 ? 5.258 0.149 -1.003 1.00 90.06 93 ARG A CA 1
ATOM 791 C C . ARG A 1 93 ? 4.625 -0.499 -2.226 1.00 90.06 93 ARG A C 1
ATOM 793 O O . ARG A 1 93 ? 3.494 -0.978 -2.175 1.00 90.06 93 ARG A O 1
ATOM 800 N N . LEU A 1 94 ? 5.396 -0.569 -3.304 1.00 86.50 94 LEU A N 1
ATOM 801 C CA . LEU A 1 94 ? 5.044 -1.358 -4.475 1.00 86.50 94 LEU A CA 1
ATOM 802 C C . LEU A 1 94 ? 5.195 -2.855 -4.159 1.00 86.50 94 LEU A C 1
ATOM 804 O O . LEU A 1 94 ? 6.087 -3.255 -3.403 1.00 86.50 94 LEU A O 1
ATOM 808 N N . SER A 1 95 ? 4.335 -3.696 -4.730 1.00 85.81 95 SER A N 1
ATOM 809 C CA . SER A 1 95 ? 4.553 -5.142 -4.684 1.00 85.81 95 SER A CA 1
ATOM 810 C C . SER A 1 95 ? 5.747 -5.533 -5.557 1.00 85.81 95 SER A C 1
ATOM 812 O O . SER A 1 95 ? 6.115 -4.803 -6.477 1.00 85.81 95 SER A O 1
ATOM 814 N N . ILE A 1 96 ? 6.359 -6.689 -5.275 1.00 87.50 96 ILE A N 1
ATOM 815 C CA . ILE A 1 96 ? 7.472 -7.212 -6.088 1.00 87.50 96 ILE A CA 1
ATOM 816 C C . ILE A 1 96 ? 7.000 -7.419 -7.531 1.00 87.50 96 ILE A C 1
ATOM 818 O O . ILE A 1 96 ? 7.650 -6.945 -8.457 1.00 87.50 96 ILE A O 1
ATOM 822 N N . ASP A 1 97 ? 5.822 -8.022 -7.708 1.00 87.56 97 ASP A N 1
ATOM 823 C CA . ASP A 1 97 ? 5.190 -8.198 -9.018 1.00 87.56 97 ASP A CA 1
ATOM 824 C C . ASP A 1 97 ? 4.987 -6.852 -9.727 1.00 87.56 97 ASP A C 1
ATOM 826 O O . ASP A 1 97 ? 5.268 -6.719 -10.915 1.00 87.56 97 ASP A O 1
ATOM 830 N N . GLY A 1 98 ? 4.550 -5.823 -8.991 1.00 87.12 98 GLY A N 1
ATOM 831 C CA . GLY A 1 98 ? 4.408 -4.469 -9.521 1.00 87.12 98 GLY A CA 1
ATOM 832 C C . GLY A 1 98 ? 5.742 -3.849 -9.943 1.00 87.12 98 GLY A C 1
ATOM 833 O O . GLY A 1 98 ? 5.794 -3.181 -10.974 1.00 87.12 98 GLY A O 1
ATOM 834 N N . ALA A 1 99 ? 6.817 -4.084 -9.186 1.00 90.75 99 ALA A N 1
ATOM 835 C CA . ALA A 1 99 ? 8.159 -3.594 -9.507 1.00 90.75 99 ALA A CA 1
ATOM 836 C C . ALA A 1 99 ? 8.715 -4.255 -10.771 1.00 90.75 99 ALA A C 1
ATOM 838 O O . ALA A 1 99 ? 9.246 -3.561 -11.635 1.00 90.75 99 ALA A O 1
ATOM 839 N N . LEU A 1 100 ? 8.536 -5.572 -10.900 1.00 93.06 100 LEU A N 1
ATOM 840 C CA . LEU A 1 100 ? 8.946 -6.334 -12.078 1.00 93.06 100 LEU A CA 1
ATOM 841 C C . LEU A 1 100 ? 8.166 -5.911 -13.325 1.00 93.06 100 LEU A C 1
ATOM 843 O O . LEU A 1 100 ? 8.773 -5.643 -14.357 1.00 93.06 100 LEU A O 1
ATOM 847 N N . LEU A 1 101 ? 6.837 -5.802 -13.232 1.00 92.44 101 LEU A N 1
ATOM 848 C CA . LEU A 1 101 ? 6.001 -5.406 -14.369 1.00 92.44 101 LEU A CA 1
ATOM 849 C C . LEU A 1 101 ? 6.256 -3.956 -14.791 1.00 92.44 101 LEU A C 1
ATOM 851 O O . LEU A 1 101 ? 6.437 -3.683 -15.977 1.00 92.44 101 LEU A O 1
ATOM 855 N N . GLY A 1 102 ? 6.283 -3.027 -13.833 1.00 91.88 102 GLY A N 1
ATOM 856 C CA . GLY A 1 102 ? 6.517 -1.611 -14.113 1.00 91.88 102 GLY A CA 1
ATOM 857 C C . GLY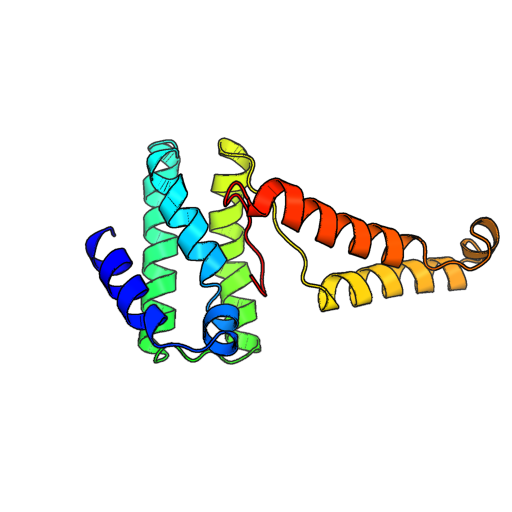 A 1 102 ? 7.919 -1.362 -14.662 1.00 91.88 102 GLY A C 1
ATOM 858 O O . GLY A 1 102 ? 8.067 -0.707 -15.690 1.00 91.88 102 GLY A O 1
ATOM 859 N N . GLY A 1 103 ? 8.936 -1.936 -14.017 1.00 93.50 103 GLY A N 1
ATOM 860 C CA . GLY A 1 103 ? 10.326 -1.815 -14.448 1.00 93.50 103 GLY A CA 1
ATOM 861 C C . GLY A 1 103 ? 10.562 -2.460 -15.803 1.00 93.50 103 GLY A C 1
ATOM 862 O O . GLY A 1 103 ? 11.069 -1.800 -16.704 1.00 93.50 103 GLY A O 1
ATOM 863 N N . GLY A 1 104 ? 10.094 -3.698 -15.981 1.00 93.44 104 GLY A N 1
ATOM 864 C CA . GLY A 1 104 ? 10.259 -4.437 -17.228 1.00 93.44 104 GLY A CA 1
ATOM 865 C C . GLY A 1 104 ? 9.569 -3.756 -18.406 1.00 93.44 104 GLY A C 1
ATOM 866 O O . GLY A 1 104 ? 10.111 -3.745 -19.505 1.00 93.44 104 GLY A O 1
ATOM 867 N N . THR A 1 105 ? 8.416 -3.116 -18.178 1.00 94.62 105 THR A N 1
ATOM 868 C CA . THR A 1 105 ? 7.744 -2.317 -19.215 1.00 94.62 105 THR A CA 1
ATOM 869 C C . THR A 1 105 ? 8.591 -1.112 -19.626 1.00 94.62 105 THR A C 1
ATOM 871 O O . THR A 1 105 ? 8.739 -0.852 -20.817 1.00 94.62 105 THR A O 1
ATOM 874 N N . ILE A 1 106 ? 9.178 -0.387 -18.666 1.00 94.00 106 ILE A N 1
ATOM 875 C CA . ILE A 1 106 ? 10.040 0.769 -18.963 1.00 94.00 106 ILE A CA 1
ATOM 876 C C . ILE A 1 106 ? 11.310 0.317 -19.688 1.00 94.00 106 ILE A C 1
ATOM 878 O O . ILE A 1 106 ? 11.671 0.901 -20.709 1.00 94.00 106 ILE A O 1
ATOM 882 N N . ASP A 1 107 ? 11.958 -0.742 -19.207 1.00 91.81 107 ASP A N 1
ATOM 883 C CA . ASP A 1 107 ? 13.159 -1.291 -19.837 1.00 91.81 107 ASP A CA 1
ATOM 884 C C . ASP A 1 107 ? 12.863 -1.786 -21.266 1.00 91.81 107 ASP A C 1
ATOM 886 O O . ASP A 1 107 ? 13.633 -1.510 -22.184 1.00 91.81 107 ASP A O 1
ATOM 890 N N . LEU A 1 108 ? 11.714 -2.430 -21.501 1.00 93.69 108 LEU A N 1
ATOM 891 C CA . LEU A 1 108 ? 11.284 -2.837 -22.843 1.00 93.69 108 LEU A CA 1
ATOM 892 C C . LEU A 1 108 ? 11.073 -1.631 -23.770 1.00 93.69 108 LEU A C 1
ATOM 894 O O . LEU A 1 108 ? 11.504 -1.660 -24.923 1.00 93.69 108 LEU A O 1
ATOM 898 N N . LEU A 1 109 ? 10.448 -0.557 -23.281 1.00 94.06 109 LEU A N 1
ATOM 899 C CA . LEU A 1 109 ? 10.281 0.674 -24.059 1.00 94.06 109 LEU A CA 1
ATOM 900 C C . LEU A 1 109 ? 11.638 1.291 -24.422 1.00 94.06 109 LEU A C 1
ATOM 902 O O . LEU A 1 109 ? 11.852 1.674 -25.570 1.00 94.06 109 LEU A O 1
ATOM 906 N N . LEU A 1 110 ? 12.580 1.341 -23.480 1.00 91.88 110 LEU A N 1
ATOM 907 C CA . LEU A 1 110 ? 13.931 1.852 -23.730 1.00 91.88 110 LEU A CA 1
ATOM 908 C C . LEU A 1 110 ? 14.725 0.978 -24.701 1.00 91.88 110 LEU A C 1
ATOM 910 O O . LEU A 1 110 ? 15.525 1.500 -25.481 1.00 91.88 110 LEU A O 1
ATOM 914 N N . TYR A 1 111 ? 14.501 -0.334 -24.668 1.00 91.06 111 TYR A N 1
ATOM 915 C CA . TYR A 1 111 ? 15.057 -1.264 -25.642 1.00 91.06 111 TYR A CA 1
ATOM 916 C C . TYR A 1 111 ? 14.535 -0.970 -27.051 1.00 91.06 111 TYR A C 1
ATOM 918 O O . TYR A 1 111 ? 15.336 -0.774 -27.964 1.00 91.06 111 TYR A O 1
ATOM 926 N N . ILE A 1 112 ? 13.214 -0.841 -27.213 1.00 92.69 112 ILE A N 1
ATOM 927 C CA . ILE A 1 112 ? 12.572 -0.516 -28.499 1.00 92.69 112 ILE A CA 1
ATOM 928 C C . ILE A 1 112 ? 13.055 0.840 -29.037 1.00 92.69 112 ILE A C 1
ATOM 930 O O . ILE A 1 112 ? 13.305 0.978 -30.232 1.00 92.69 112 ILE A O 1
ATOM 934 N N . LEU A 1 113 ? 13.244 1.830 -28.162 1.00 92.94 113 LEU A N 1
ATOM 935 C CA . LEU A 1 113 ? 13.752 3.159 -28.524 1.00 92.94 113 LEU A CA 1
ATOM 936 C C . LEU A 1 113 ? 15.271 3.189 -28.790 1.00 92.94 113 LEU A C 1
ATOM 938 O O . LEU A 1 113 ? 15.822 4.248 -29.087 1.00 92.94 113 LEU A O 1
ATOM 942 N N . GLY A 1 114 ? 15.974 2.058 -28.661 1.00 88.44 114 GLY A N 1
ATOM 943 C CA . GLY A 1 114 ? 17.423 1.975 -28.861 1.00 88.44 114 GLY A CA 1
ATOM 944 C C . GLY A 1 114 ? 18.239 2.737 -27.812 1.00 88.44 114 GLY A C 1
ATOM 945 O O . GLY A 1 114 ? 19.418 3.019 -28.038 1.00 88.44 114 GLY A O 1
ATOM 946 N N . LEU A 1 115 ? 17.630 3.081 -26.675 1.00 87.38 115 LEU A N 1
ATOM 947 C CA . LEU A 1 115 ? 18.261 3.808 -25.573 1.00 87.38 115 LEU A CA 1
ATOM 948 C C . LEU A 1 115 ? 18.956 2.861 -24.584 1.00 87.38 115 LEU A C 1
ATOM 950 O O . LEU A 1 115 ? 19.927 3.251 -23.939 1.00 87.38 115 LEU A O 1
ATOM 954 N N . LEU A 1 116 ? 18.532 1.596 -24.511 1.00 81.00 116 LEU A N 1
ATOM 955 C CA . LEU A 1 116 ? 19.123 0.596 -23.607 1.00 81.00 116 LEU A CA 1
ATOM 956 C C . LEU A 1 116 ? 20.593 0.258 -23.935 1.00 81.00 116 LEU A C 1
ATOM 958 O O . LEU A 1 116 ? 21.338 -0.220 -23.080 1.00 81.00 116 LEU A O 1
ATOM 962 N N . LYS A 1 117 ? 21.053 0.549 -25.160 1.00 81.81 117 LYS A N 1
ATOM 963 C CA . LYS A 1 117 ? 22.465 0.383 -25.547 1.00 81.81 117 LYS A CA 1
ATOM 964 C C . LYS A 1 117 ? 23.407 1.247 -24.700 1.00 81.81 117 LYS A C 1
ATOM 966 O O . LYS A 1 117 ? 24.533 0.841 -24.438 1.00 81.81 117 LYS A O 1
ATOM 971 N N . TYR A 1 118 ? 22.932 2.408 -24.236 1.00 83.19 118 TYR A N 1
ATOM 972 C CA . TYR A 1 118 ? 23.695 3.311 -23.368 1.00 83.19 118 TYR A CA 1
ATOM 973 C C . TYR A 1 118 ? 23.831 2.777 -21.936 1.00 83.19 118 TYR A C 1
ATOM 975 O O . TYR A 1 118 ? 24.644 3.281 -21.168 1.00 83.19 118 TYR A O 1
ATOM 983 N N . THR A 1 119 ? 23.067 1.740 -21.585 1.00 81.12 119 THR A N 1
ATOM 984 C CA . THR A 1 119 ? 23.118 1.053 -20.291 1.00 81.12 119 THR A CA 1
ATOM 985 C C . THR A 1 119 ? 23.593 -0.394 -20.427 1.00 81.12 119 THR A C 1
ATOM 987 O O . THR A 1 119 ? 23.253 -1.231 -19.594 1.00 81.12 119 THR A O 1
ATOM 990 N N . PHE A 1 120 ? 24.364 -0.718 -21.475 1.00 84.25 120 PHE A N 1
ATOM 991 C CA . PHE A 1 120 ? 24.869 -2.074 -21.747 1.00 84.25 120 PHE A CA 1
ATOM 992 C C . PHE A 1 120 ? 23.766 -3.146 -21.804 1.00 84.25 120 PHE A C 1
ATOM 994 O O . PHE A 1 120 ? 23.985 -4.296 -21.431 1.00 84.25 120 PHE A O 1
ATOM 1001 N N . ASN A 1 121 ? 22.567 -2.770 -22.260 1.00 81.94 121 ASN A N 1
ATOM 1002 C CA . ASN A 1 121 ? 21.374 -3.620 -22.280 1.00 81.94 121 ASN A CA 1
ATOM 1003 C C . ASN A 1 121 ? 20.938 -4.150 -20.901 1.00 81.94 121 ASN A C 1
ATOM 1005 O O . ASN A 1 121 ? 20.202 -5.134 -20.818 1.00 81.94 121 ASN A O 1
ATOM 1009 N N . LEU A 1 122 ? 21.369 -3.509 -19.812 1.00 88.50 122 LEU A N 1
ATOM 1010 C CA . LEU A 1 122 ? 20.915 -3.856 -18.471 1.00 88.50 122 LEU A CA 1
ATOM 1011 C C . LEU A 1 122 ? 19.497 -3.313 -18.221 1.00 88.50 122 LEU A C 1
ATOM 1013 O O . LEU A 1 122 ? 19.213 -2.174 -18.611 1.00 88.50 122 LEU A O 1
ATOM 1017 N N . PRO A 1 123 ? 18.627 -4.073 -17.524 1.00 89.00 123 PRO A N 1
ATOM 1018 C CA . PRO A 1 123 ? 17.284 -3.639 -17.137 1.00 89.00 123 PRO A CA 1
ATOM 1019 C C . PRO A 1 123 ? 17.355 -2.698 -15.923 1.00 89.00 123 PRO A C 1
ATOM 1021 O O . PRO A 1 123 ? 17.021 -3.054 -14.786 1.00 89.00 123 PRO A O 1
ATOM 1024 N N . VAL A 1 124 ? 17.897 -1.502 -16.150 1.00 90.44 124 VAL A N 1
ATOM 1025 C CA . VAL A 1 124 ? 18.236 -0.542 -15.095 1.00 90.44 124 VAL A CA 1
ATOM 1026 C C . VAL A 1 124 ? 16.995 -0.120 -14.309 1.00 90.44 124 VAL A C 1
ATOM 1028 O O . VAL A 1 124 ? 17.067 -0.030 -13.084 1.00 90.44 124 VAL A O 1
ATOM 1031 N N . PHE A 1 125 ? 15.844 0.085 -14.955 1.00 91.81 125 PHE A N 1
ATOM 1032 C CA . PHE A 1 125 ? 14.641 0.535 -14.249 1.00 91.81 125 PHE A CA 1
ATOM 1033 C C . PHE A 1 125 ? 14.033 -0.567 -13.387 1.00 91.81 125 PHE A C 1
ATOM 1035 O O . PHE A 1 125 ? 13.629 -0.298 -12.252 1.00 91.81 125 PHE A O 1
ATOM 1042 N N . THR A 1 126 ? 14.033 -1.812 -13.862 1.00 94.25 126 THR A N 1
ATOM 1043 C CA . THR A 1 126 ? 13.649 -2.971 -13.046 1.00 94.25 126 THR A CA 1
ATOM 1044 C C . THR A 1 126 ? 14.527 -3.084 -11.807 1.00 94.25 126 THR A C 1
ATOM 1046 O O . THR A 1 126 ? 14.007 -3.202 -10.694 1.00 94.25 126 THR A O 1
ATOM 1049 N N . LEU A 1 127 ? 15.850 -2.981 -11.967 1.00 93.56 127 LEU A N 1
ATOM 1050 C CA . LEU A 1 127 ? 16.785 -3.029 -10.841 1.00 93.56 127 LEU A CA 1
ATOM 1051 C C . LEU A 1 127 ? 16.552 -1.874 -9.859 1.00 93.56 127 LEU A C 1
ATOM 1053 O O . LEU A 1 127 ? 16.455 -2.113 -8.655 1.00 93.56 127 LEU A O 1
ATOM 1057 N N . ILE A 1 128 ? 16.388 -0.643 -10.355 1.00 94.31 128 ILE A N 1
ATOM 1058 C CA . ILE A 1 128 ? 16.091 0.532 -9.522 1.00 94.31 128 ILE A CA 1
ATOM 1059 C C . ILE A 1 128 ? 14.809 0.316 -8.712 1.00 94.31 128 ILE A C 1
ATOM 1061 O O . ILE A 1 128 ? 14.805 0.557 -7.504 1.00 94.31 128 ILE A O 1
ATOM 1065 N N . LEU A 1 129 ? 13.725 -0.155 -9.335 1.00 93.88 129 LEU A N 1
ATOM 1066 C CA . LEU A 1 129 ? 12.452 -0.365 -8.641 1.00 93.88 129 LEU A CA 1
ATOM 1067 C C . LEU A 1 129 ? 12.528 -1.490 -7.604 1.00 93.88 129 LEU A C 1
ATOM 1069 O O . LEU A 1 129 ? 11.960 -1.351 -6.515 1.00 93.88 129 LEU A O 1
ATOM 1073 N N . LEU A 1 130 ? 13.244 -2.578 -7.897 1.00 93.75 130 LEU A N 1
ATOM 1074 C CA . LEU A 1 130 ? 13.464 -3.666 -6.941 1.00 93.75 130 LEU A CA 1
ATOM 1075 C C . LEU A 1 130 ? 14.278 -3.193 -5.732 1.00 93.75 130 LEU A C 1
ATOM 1077 O O . LEU A 1 130 ? 13.847 -3.387 -4.592 1.00 93.75 130 LEU A O 1
ATOM 1081 N N . VAL A 1 131 ? 15.406 -2.517 -5.970 1.00 94.31 131 VAL A N 1
ATOM 1082 C CA . VAL A 1 131 ? 16.253 -1.960 -4.904 1.00 94.31 131 VAL A CA 1
ATOM 1083 C C . VAL A 1 131 ? 15.461 -0.960 -4.065 1.00 94.31 131 VAL A C 1
ATOM 1085 O O . VAL A 1 131 ? 15.448 -1.063 -2.839 1.00 94.31 131 VAL A O 1
ATOM 1088 N N . ASN A 1 132 ? 14.724 -0.049 -4.702 1.00 92.94 132 ASN A N 1
ATOM 1089 C CA . ASN A 1 132 ? 13.877 0.921 -4.012 1.00 92.94 132 ASN A CA 1
ATOM 1090 C C . ASN A 1 132 ? 12.811 0.225 -3.142 1.00 92.94 132 ASN A C 1
ATOM 1092 O O . ASN A 1 132 ? 12.642 0.563 -1.971 1.00 92.94 132 ASN A O 1
ATOM 1096 N N . THR A 1 133 ? 12.166 -0.826 -3.658 1.00 91.25 133 THR A N 1
ATOM 1097 C CA . THR A 1 133 ? 11.173 -1.613 -2.903 1.00 91.25 133 THR A CA 1
ATOM 1098 C C . THR A 1 133 ? 11.772 -2.246 -1.642 1.00 91.25 133 THR A C 1
ATOM 1100 O O . THR A 1 133 ? 11.118 -2.270 -0.592 1.00 91.25 133 THR A O 1
ATOM 1103 N N . VAL A 1 134 ? 13.012 -2.740 -1.715 1.00 91.56 134 VAL A N 1
ATOM 1104 C CA . VAL A 1 134 ? 13.733 -3.295 -0.558 1.00 91.56 134 VAL A CA 1
ATOM 1105 C C . VAL A 1 134 ? 14.130 -2.191 0.424 1.00 91.56 134 VAL A C 1
ATOM 1107 O O . VAL A 1 134 ? 13.858 -2.325 1.618 1.00 91.56 134 VAL A O 1
ATOM 1110 N N . LEU A 1 135 ? 14.700 -1.084 -0.059 1.00 92.88 135 LEU A N 1
ATOM 1111 C CA . LEU A 1 135 ? 15.109 0.048 0.779 1.00 92.88 135 LEU A CA 1
ATOM 1112 C C . LEU A 1 135 ? 13.921 0.636 1.548 1.00 92.88 135 LEU A C 1
ATOM 1114 O O . LEU A 1 135 ? 13.983 0.767 2.769 1.00 92.88 135 LEU A O 1
ATOM 1118 N N . ILE A 1 136 ? 12.801 0.900 0.867 1.00 92.38 136 ILE A N 1
ATOM 1119 C CA . ILE A 1 136 ? 11.569 1.385 1.503 1.00 92.38 136 ILE A CA 1
ATOM 1120 C C . ILE A 1 136 ? 11.116 0.421 2.606 1.00 92.38 136 ILE A C 1
ATOM 1122 O O . ILE A 1 136 ? 10.790 0.863 3.712 1.00 92.38 136 ILE A O 1
ATOM 1126 N N . ARG A 1 137 ? 11.136 -0.893 2.340 1.00 90.56 137 ARG A N 1
ATOM 1127 C CA . ARG A 1 137 ? 10.755 -1.913 3.327 1.00 90.56 137 ARG A CA 1
ATOM 1128 C C . ARG A 1 137 ? 11.631 -1.849 4.577 1.00 90.56 137 ARG A C 1
ATOM 1130 O O . ARG A 1 137 ? 11.092 -1.863 5.681 1.00 90.56 137 ARG A O 1
ATOM 1137 N N . VAL A 1 138 ? 12.950 -1.783 4.414 1.00 91.00 138 VAL A N 1
ATOM 1138 C CA . VAL A 1 138 ? 13.902 -1.781 5.536 1.00 91.00 138 VAL A CA 1
ATOM 1139 C C . VAL A 1 138 ? 13.803 -0.481 6.339 1.00 91.00 138 VAL A C 1
ATOM 1141 O O . VAL A 1 138 ? 13.683 -0.515 7.565 1.00 91.00 138 VAL A O 1
ATOM 1144 N N . THR A 1 139 ? 13.791 0.670 5.666 1.00 92.62 139 THR A N 1
ATOM 1145 C CA . THR A 1 139 ? 13.854 1.983 6.324 1.00 92.62 139 THR A CA 1
ATOM 1146 C C . THR A 1 139 ? 12.546 2.384 7.004 1.00 92.62 139 THR A C 1
ATOM 1148 O O . THR A 1 139 ? 12.570 2.983 8.082 1.00 92.62 139 THR A O 1
ATOM 1151 N N . TYR A 1 140 ? 11.400 2.092 6.384 1.00 91.81 140 TYR A N 1
ATOM 1152 C CA . TYR A 1 140 ? 10.093 2.542 6.875 1.00 91.81 140 TYR A CA 1
ATOM 1153 C C . TYR A 1 140 ? 9.279 1.424 7.534 1.00 91.81 140 TYR A C 1
ATOM 1155 O O . TYR A 1 140 ? 8.377 1.722 8.319 1.00 91.81 140 TYR A O 1
ATOM 1163 N N . GLY A 1 141 ? 9.599 0.153 7.270 1.00 88.19 141 GLY A N 1
ATOM 1164 C CA . GLY A 1 141 ? 8.915 -0.987 7.886 1.00 88.19 141 GLY A CA 1
ATOM 1165 C C . GLY A 1 141 ? 9.204 -1.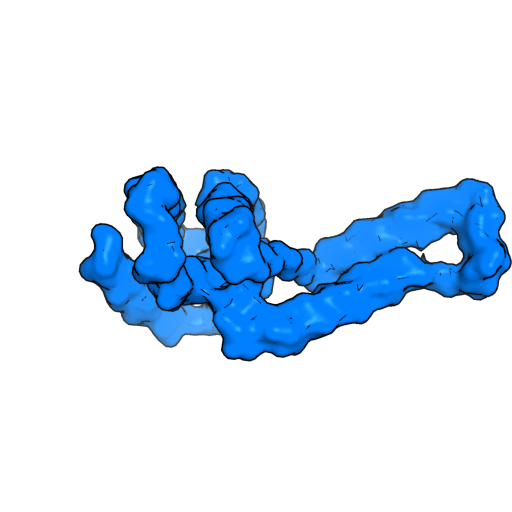096 9.379 1.00 88.19 141 GLY A C 1
ATOM 1166 O O . GLY A 1 141 ? 8.282 -1.291 10.164 1.00 88.19 141 GLY A O 1
ATOM 1167 N N . THR A 1 142 ? 10.451 -0.855 9.789 1.00 88.88 142 THR A N 1
ATOM 1168 C CA . THR A 1 142 ? 10.843 -0.778 11.211 1.00 88.88 142 THR A CA 1
ATOM 1169 C C . THR A 1 142 ? 10.116 0.343 11.954 1.00 88.88 142 THR A C 1
ATOM 1171 O O . THR A 1 142 ? 9.778 0.199 13.124 1.00 88.88 142 THR A O 1
ATOM 1174 N N . LYS A 1 143 ? 9.802 1.437 11.251 1.00 93.00 143 LYS A N 1
ATOM 1175 C CA . LYS A 1 143 ? 9.042 2.584 11.770 1.00 93.00 143 LYS A CA 1
ATOM 1176 C C . LYS A 1 143 ? 7.524 2.389 11.703 1.00 93.00 143 LYS A C 1
ATOM 1178 O O . LYS A 1 143 ? 6.793 3.277 12.138 1.00 93.00 143 LYS A O 1
ATOM 1183 N N . ARG A 1 144 ? 7.039 1.278 11.129 1.00 93.88 144 ARG A N 1
ATOM 1184 C CA . ARG A 1 144 ? 5.609 1.026 10.868 1.00 93.88 144 ARG A CA 1
ATOM 1185 C C . ARG A 1 144 ? 4.947 2.132 10.034 1.00 93.88 144 ARG A C 1
ATOM 1187 O O . ARG A 1 144 ? 3.782 2.448 10.224 1.00 93.88 144 ARG A O 1
ATOM 1194 N N . LYS A 1 145 ? 5.699 2.752 9.119 1.00 96.12 145 LYS A N 1
ATOM 1195 C CA . LYS A 1 145 ? 5.238 3.862 8.260 1.00 96.12 145 LYS A CA 1
ATOM 1196 C C . LYS A 1 145 ? 5.089 3.424 6.803 1.00 96.12 145 LYS A C 1
ATOM 1198 O O . LYS A 1 145 ? 5.523 4.117 5.882 1.00 96.12 145 LYS A O 1
ATOM 1203 N N . LEU A 1 146 ? 4.519 2.236 6.608 1.00 95.69 146 LEU A N 1
ATOM 1204 C CA . LEU A 1 146 ? 4.327 1.605 5.305 1.00 95.69 146 LEU A CA 1
ATOM 1205 C C . LEU A 1 146 ? 2.886 1.162 5.099 1.00 95.69 146 LEU A C 1
ATOM 1207 O O . LEU A 1 146 ? 2.237 0.698 6.034 1.00 95.69 146 LEU A O 1
ATOM 1211 N N . TYR A 1 147 ? 2.451 1.239 3.846 1.00 95.88 147 TYR A N 1
ATOM 1212 C CA . TYR A 1 147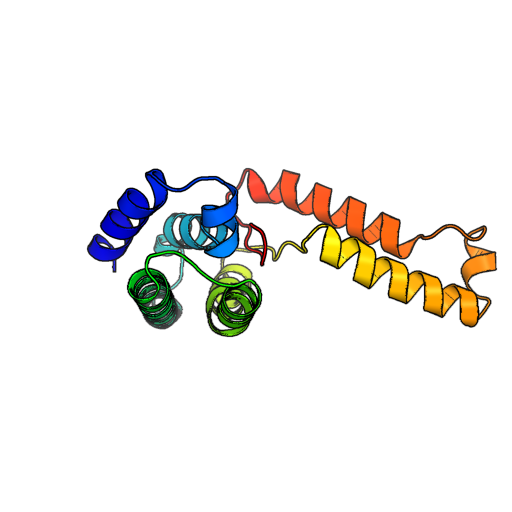 ? 1.218 0.638 3.346 1.00 95.88 147 TYR A CA 1
ATOM 1213 C C . TYR A 1 147 ? 1.420 0.171 1.906 1.00 95.88 147 TYR A C 1
ATOM 1215 O O . TYR A 1 147 ? 2.293 0.685 1.204 1.00 95.88 147 TYR A O 1
ATOM 1223 N N . GLY A 1 148 ? 0.637 -0.797 1.444 1.00 92.62 148 GLY A N 1
ATOM 1224 C CA . GLY A 1 148 ? 0.752 -1.304 0.078 1.00 92.62 148 GLY A CA 1
ATOM 1225 C C . GLY A 1 148 ? -0.272 -2.395 -0.233 1.00 92.62 148 GLY A C 1
ATOM 1226 O O . GLY A 1 148 ? -0.883 -2.926 0.687 1.00 92.62 148 GLY A O 1
ATOM 1227 N N . PRO A 1 149 ? -0.449 -2.749 -1.517 1.00 84.94 149 PRO A N 1
ATOM 1228 C CA . PRO A 1 149 ? -1.492 -3.676 -1.976 1.00 84.94 149 PRO A CA 1
ATOM 1229 C C . PRO A 1 149 ? -1.240 -5.144 -1.598 1.00 84.94 149 PRO A C 1
ATOM 1231 O O . PRO A 1 149 ? -2.059 -6.005 -1.884 1.00 84.94 149 PRO A O 1
ATOM 1234 N N . ASP A 1 150 ? -0.076 -5.428 -1.022 1.00 79.06 150 ASP A N 1
ATOM 1235 C CA . ASP A 1 150 ? 0.421 -6.760 -0.683 1.00 79.06 150 ASP A CA 1
ATOM 1236 C C . ASP A 1 150 ? 1.136 -6.753 0.679 1.00 79.06 150 ASP A C 1
ATOM 1238 O O . ASP A 1 150 ? 1.993 -7.607 0.942 1.00 79.06 150 ASP A O 1
ATOM 1242 N N . TYR A 1 151 ? 0.851 -5.733 1.496 1.00 73.25 151 TYR A N 1
ATOM 1243 C CA . TYR A 1 151 ? 1.543 -5.459 2.748 1.00 73.25 151 TYR A CA 1
ATOM 1244 C C . TYR A 1 151 ? 0.678 -5.771 3.959 1.00 73.25 151 TYR A C 1
ATOM 1246 O O . TYR A 1 151 ? -0.345 -5.086 4.191 1.00 73.25 151 TYR A O 1
#

Sequence (151 aa):
MIKSCNEWEKMCESLDFSHRRKIHYNSIYNFLYHYKDLTNTRKDSVSLLIEQYIDFVTEKGLQLSKKESRSLFYSHIMKIGQYFRDELGFKSRLSIDGALLGGGTIDLLLYILGLLKYTFNLPVFTLILLVNTVLIRVTYGTKRKLYGPDY

pLDDT: mean 90.57, std 6.52, range [60.34, 97.44]

Radius of gyration: 17.77 Å; chains: 1; bounding box: 44×35×49 Å

Secondary structure (DSSP, 8-state):
-HHHHHHHHHHHHTS-HHHHHHTTHHHHHHHHHHGGGS-HHHHHHHHHHHHHHHHHHHHTTT---HHHHHHHIIIIIHHHHHHHHHHH--EEPPPHHHHHHHHHHHHHHHHHTT-GGGGTT--HHHHHHHHHHHHHHHHHHTTT-EE-TT-

Foldseek 3Di:
DVVLVVVLVVLCVPDDLQLCQLLQVLLLVLCVVCLVVADPVCNVVLVVLSVVSSVVCVVVVSDDDLVRLVVNCVVRSVVSLVSCCVRPVADEAEDLVRLQVVLVVVLVVCVVVVNCVVVVSDSVSSVVSNVVNVVSCVPCVVVSRYTYSRD